Protein AF-T0YGR8-F1 (afdb_monomer_lite)

InterPro domains:
  IPR009553 Protein of unknown function DUF1173 [PF06666] (4-57)

Radius of gyration: 12.21 Å; chains: 1; bounding box: 32×27×26 Å

Structure (mmCIF, N/CA/C/O backbone):
data_AF-T0YGR8-F1
#
_entry.id   AF-T0YGR8-F1
#
loop_
_atom_site.group_PDB
_atom_site.id
_atom_site.type_symbol
_atom_site.label_atom_id
_atom_site.label_alt_id
_atom_site.label_comp_id
_atom_site.label_asym_id
_atom_site.label_entity_id
_atom_site.label_seq_id
_atom_site.pdbx_PDB_ins_code
_atom_site.Cartn_x
_atom_site.Cartn_y
_atom_site.Cartn_z
_atom_site.occupancy
_atom_site.B_iso_or_equiv
_atom_site.auth_seq_id
_atom_site.auth_comp_id
_atom_site.auth_asym_id
_atom_site.auth_atom_id
_atom_site.pdbx_PDB_model_num
ATOM 1 N N . MET A 1 1 ? -8.020 -1.875 -15.946 1.00 76.81 1 MET A N 1
ATOM 2 C CA . MET A 1 1 ? -6.875 -2.663 -15.479 1.00 76.81 1 MET A CA 1
ATOM 3 C C . MET A 1 1 ? -5.653 -1.820 -15.144 1.00 76.81 1 MET A C 1
ATOM 5 O O . MET A 1 1 ? -4.864 -1.473 -16.018 1.00 76.81 1 MET A O 1
ATOM 9 N N . ALA A 1 2 ? -5.492 -1.496 -13.866 1.00 86.00 2 ALA A N 1
ATOM 10 C CA . ALA A 1 2 ? -4.226 -1.071 -13.284 1.00 86.00 2 ALA A CA 1
ATOM 11 C C . ALA A 1 2 ? -3.685 -2.194 -12.389 1.00 86.00 2 ALA A C 1
ATOM 13 O O . ALA A 1 2 ? -4.436 -2.824 -11.645 1.00 86.00 2 ALA A O 1
ATOM 14 N N . GLU A 1 3 ? -2.378 -2.437 -12.457 1.00 93.56 3 GLU A N 1
ATOM 15 C CA . GLU A 1 3 ? -1.698 -3.438 -11.639 1.00 93.56 3 GLU A CA 1
ATOM 16 C C . GLU A 1 3 ? -0.904 -2.779 -10.511 1.00 93.56 3 GLU A C 1
ATOM 18 O O . GLU A 1 3 ? -0.196 -1.783 -10.701 1.00 93.56 3 GLU A O 1
ATOM 23 N N . TYR A 1 4 ? -0.997 -3.369 -9.325 1.00 92.81 4 TYR A N 1
ATOM 24 C CA . TYR A 1 4 ? -0.338 -2.908 -8.116 1.00 92.81 4 TYR A CA 1
ATOM 25 C C . TYR A 1 4 ? 0.492 -4.037 -7.531 1.00 92.81 4 TYR A C 1
ATOM 27 O O . TYR A 1 4 ? -0.010 -5.132 -7.283 1.00 92.81 4 TYR A O 1
ATOM 35 N N . ARG A 1 5 ? 1.762 -3.765 -7.252 1.00 93.00 5 ARG A N 1
ATOM 36 C CA . ARG A 1 5 ? 2.592 -4.646 -6.443 1.00 93.00 5 ARG A CA 1
ATOM 37 C C . ARG A 1 5 ? 2.351 -4.337 -4.971 1.00 93.00 5 ARG A C 1
ATOM 39 O O . ARG A 1 5 ? 2.652 -3.247 -4.493 1.00 93.00 5 ARG A O 1
ATOM 46 N N . VAL A 1 6 ? 1.815 -5.312 -4.254 1.00 89.62 6 VAL A N 1
ATOM 47 C CA . VAL A 1 6 ? 1.542 -5.270 -2.819 1.00 89.62 6 VAL A CA 1
ATOM 48 C C . VAL A 1 6 ? 2.378 -6.362 -2.165 1.00 89.62 6 VAL A C 1
ATOM 50 O O . VAL A 1 6 ? 2.164 -7.552 -2.410 1.00 89.62 6 VAL A O 1
ATOM 53 N N . ASN A 1 7 ? 3.350 -5.972 -1.337 1.00 84.81 7 ASN A N 1
ATOM 54 C CA . ASN A 1 7 ? 4.400 -6.880 -0.865 1.00 84.81 7 ASN A CA 1
ATOM 55 C C . ASN A 1 7 ? 5.087 -7.563 -2.071 1.00 84.81 7 ASN A C 1
ATOM 57 O O . ASN A 1 7 ? 5.617 -6.881 -2.944 1.00 84.81 7 ASN A O 1
ATOM 61 N N . ASN A 1 8 ? 5.014 -8.894 -2.169 1.00 84.94 8 ASN A N 1
ATOM 62 C CA . ASN A 1 8 ? 5.571 -9.683 -3.273 1.00 84.94 8 ASN A CA 1
ATOM 63 C C . ASN A 1 8 ? 4.525 -10.174 -4.290 1.00 84.94 8 ASN A C 1
ATOM 65 O O . ASN A 1 8 ? 4.808 -11.080 -5.071 1.00 84.94 8 ASN A O 1
ATOM 69 N N . ARG A 1 9 ? 3.310 -9.616 -4.287 1.00 89.56 9 ARG A N 1
ATOM 70 C CA . ARG A 1 9 ? 2.226 -10.027 -5.193 1.00 89.56 9 ARG A CA 1
ATOM 71 C C . ARG A 1 9 ? 1.803 -8.879 -6.092 1.00 89.56 9 ARG A C 1
ATOM 73 O O . ARG A 1 9 ? 1.775 -7.740 -5.642 1.00 89.56 9 ARG A O 1
ATOM 80 N N . ILE A 1 10 ? 1.463 -9.188 -7.339 1.00 91.62 10 ILE A N 1
ATOM 81 C CA . ILE A 1 10 ? 0.814 -8.247 -8.254 1.00 91.62 10 ILE A CA 1
ATOM 82 C C . ILE A 1 10 ? -0.687 -8.521 -8.205 1.00 91.62 10 ILE A C 1
ATOM 84 O O . ILE A 1 10 ? -1.113 -9.673 -8.274 1.00 9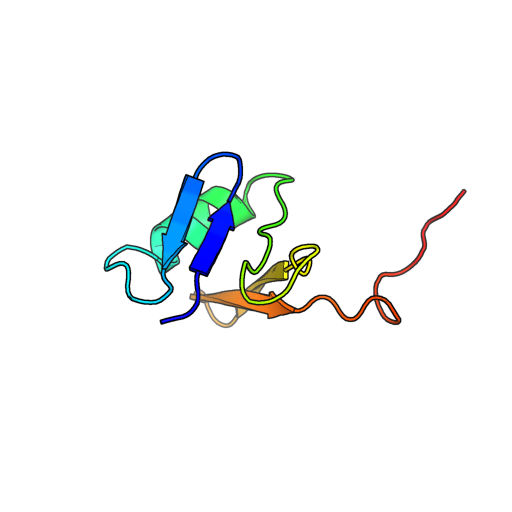1.62 10 ILE A O 1
ATOM 88 N N . VAL A 1 11 ? -1.472 -7.466 -8.024 1.00 91.56 11 VAL A N 1
ATOM 89 C CA . VAL A 1 11 ? -2.935 -7.502 -7.963 1.00 91.56 11 VAL A CA 1
ATOM 90 C C . VAL A 1 11 ? -3.506 -6.437 -8.889 1.00 91.56 11 VAL A C 1
ATOM 92 O O . VAL A 1 11 ? -2.904 -5.379 -9.055 1.00 91.56 11 VAL A O 1
ATOM 95 N N . SER A 1 12 ? -4.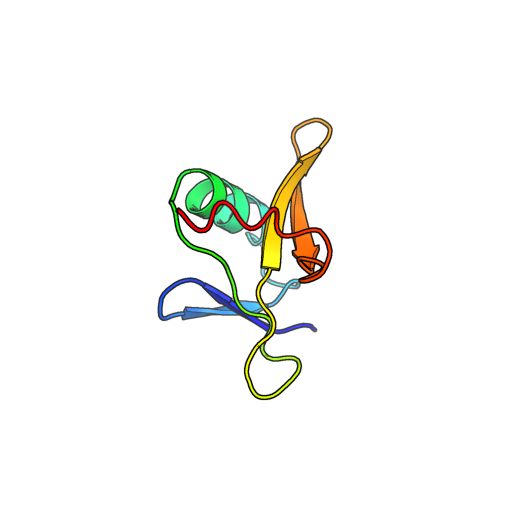669 -6.699 -9.477 1.00 91.75 12 SER A N 1
ATOM 96 C CA . SER A 1 12 ? -5.389 -5.726 -10.303 1.00 91.75 12 SER A CA 1
ATOM 97 C C . SER A 1 12 ? -6.514 -5.059 -9.509 1.00 91.75 12 SER A C 1
ATOM 99 O O . SER A 1 12 ? -7.084 -5.682 -8.612 1.00 91.75 12 SER A O 1
ATOM 101 N N . ASP A 1 13 ? -6.854 -3.817 -9.860 1.00 87.69 13 ASP A N 1
ATOM 102 C CA . ASP A 1 13 ? -8.063 -3.123 -9.386 1.00 87.69 13 ASP A CA 1
ATOM 103 C C . ASP A 1 13 ? -9.371 -3.860 -9.708 1.00 87.69 13 ASP A C 1
ATOM 105 O O . ASP A 1 13 ? -10.365 -3.671 -9.014 1.00 87.69 13 ASP A O 1
ATOM 109 N N . GLU A 1 14 ? -9.371 -4.729 -10.718 1.00 89.81 14 GLU A N 1
ATOM 110 C CA . GLU A 1 14 ? -10.528 -5.541 -11.117 1.00 89.81 14 GLU A CA 1
ATOM 111 C C . GLU A 1 14 ? -10.648 -6.838 -10.299 1.00 89.81 14 GLU A C 1
ATOM 113 O O . GLU A 1 14 ? -11.548 -7.650 -10.517 1.00 89.81 14 GLU A O 1
ATOM 118 N N . TYR A 1 15 ? -9.744 -7.060 -9.339 1.00 87.75 15 TYR A N 1
ATOM 119 C CA . TYR A 1 15 ? -9.809 -8.220 -8.463 1.00 87.75 15 TYR A CA 1
ATOM 120 C C . TYR A 1 15 ? -11.080 -8.164 -7.589 1.00 87.75 15 TYR A C 1
ATOM 122 O O . TYR A 1 15 ? -11.274 -7.184 -6.871 1.00 87.75 15 TYR A O 1
ATOM 130 N N . PRO A 1 16 ? -11.924 -9.216 -7.552 1.00 88.69 16 PRO A N 1
ATOM 131 C CA . PRO A 1 16 ? -13.211 -9.176 -6.843 1.00 88.69 16 PRO A CA 1
ATOM 132 C C . PRO A 1 16 ? -13.115 -8.813 -5.356 1.00 88.69 16 PRO A C 1
ATOM 134 O O . PRO A 1 16 ? -14.038 -8.240 -4.792 1.00 88.69 16 PRO A O 1
ATOM 137 N N . ASN A 1 17 ? -11.980 -9.126 -4.724 1.00 88.88 17 ASN A N 1
ATOM 138 C CA . ASN A 1 17 ? -11.720 -8.851 -3.311 1.00 88.88 17 ASN A CA 1
ATOM 139 C C . ASN A 1 17 ? -10.677 -7.737 -3.117 1.00 88.88 17 ASN A C 1
ATOM 141 O O . ASN A 1 17 ? -9.946 -7.741 -2.122 1.00 88.88 17 ASN A O 1
ATOM 145 N N . PHE A 1 18 ? -10.552 -6.813 -4.077 1.00 89.25 18 PHE A N 1
ATOM 146 C CA . PHE A 1 18 ? -9.550 -5.746 -4.033 1.00 89.25 18 PHE A CA 1
ATOM 147 C C . PHE A 1 18 ? -9.697 -4.884 -2.774 1.00 89.25 18 PHE A C 1
ATOM 149 O O . PHE A 1 18 ? -8.716 -4.665 -2.071 1.00 89.25 18 PHE A O 1
ATOM 156 N N . GLU A 1 19 ? -10.919 -4.489 -2.409 1.00 89.62 19 GLU A N 1
ATOM 157 C CA . GLU A 1 19 ? -11.174 -3.680 -1.209 1.00 89.62 19 GLU A CA 1
ATOM 158 C C . GLU A 1 19 ? -10.797 -4.408 0.095 1.00 89.62 19 GLU A C 1
ATOM 160 O O . GLU A 1 19 ? -10.097 -3.842 0.934 1.00 89.62 19 GLU A O 1
ATOM 165 N N . SER A 1 20 ? -11.169 -5.684 0.257 1.00 90.81 20 SER A N 1
ATOM 166 C CA . S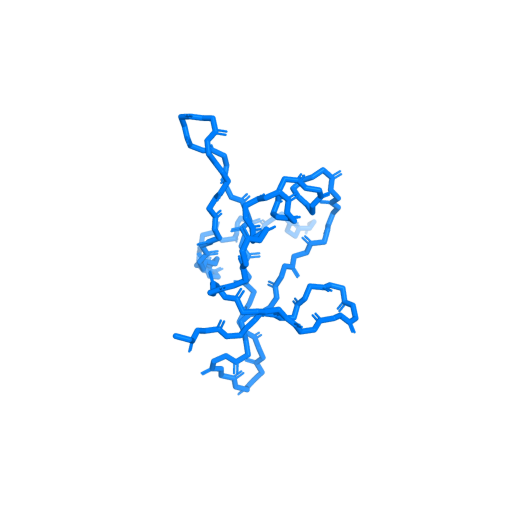ER A 1 20 ? -10.785 -6.484 1.436 1.00 90.81 20 SER A CA 1
ATOM 167 C C . SER A 1 20 ? -9.272 -6.707 1.526 1.00 90.81 20 SER A C 1
ATOM 169 O O . SER A 1 20 ? -8.690 -6.750 2.617 1.00 90.81 20 SER A O 1
ATOM 171 N N . MET A 1 21 ? -8.603 -6.825 0.377 1.00 90.00 21 MET A N 1
ATOM 172 C CA . MET A 1 21 ? -7.147 -6.864 0.329 1.00 90.00 21 MET A CA 1
ATOM 173 C C . MET A 1 21 ? -6.552 -5.516 0.755 1.00 90.00 21 MET A C 1
ATOM 175 O O . MET A 1 21 ? -5.634 -5.499 1.575 1.00 90.00 21 MET A O 1
ATOM 179 N N . LEU A 1 22 ? -7.092 -4.393 0.268 1.00 90.62 22 LEU A N 1
ATOM 180 C CA . LEU A 1 22 ? -6.667 -3.058 0.693 1.00 90.62 22 LEU A CA 1
ATOM 181 C C . LEU A 1 22 ? -6.866 -2.852 2.198 1.00 90.62 22 LEU A C 1
ATOM 183 O O . LEU A 1 22 ? -5.977 -2.305 2.838 1.00 90.62 22 LEU A O 1
ATOM 187 N N . GLU A 1 23 ? -7.963 -3.336 2.786 1.00 92.25 23 GLU A N 1
ATOM 188 C CA . GLU A 1 23 ? -8.166 -3.304 4.240 1.00 92.25 23 GLU A CA 1
ATOM 189 C C . GLU A 1 23 ? -7.059 -4.059 4.989 1.00 92.25 23 GLU A C 1
ATOM 191 O O . GLU A 1 23 ? -6.523 -3.573 5.990 1.00 92.25 23 GLU A O 1
ATOM 196 N N . SER A 1 24 ? -6.712 -5.254 4.507 1.00 90.44 24 SER A N 1
ATOM 197 C CA . SER A 1 24 ? -5.680 -6.090 5.125 1.00 90.44 24 SER A CA 1
ATOM 198 C C . SER A 1 24 ? -4.307 -5.417 5.066 1.00 90.44 24 SER A C 1
ATOM 200 O O . SER A 1 24 ? -3.547 -5.487 6.028 1.00 90.44 24 SER A O 1
ATOM 202 N N . VAL A 1 25 ? -4.008 -4.726 3.963 1.00 90.56 25 VAL A N 1
ATOM 203 C CA . VAL A 1 25 ? -2.747 -3.998 3.746 1.00 90.56 25 VAL A CA 1
ATOM 204 C C . VAL A 1 25 ? -2.737 -2.653 4.470 1.00 90.56 25 VAL A C 1
ATOM 206 O O . VAL A 1 25 ? -1.698 -2.237 4.957 1.00 90.56 25 VAL A O 1
ATOM 209 N N . TYR A 1 26 ? -3.881 -1.982 4.615 1.00 89.88 26 TYR A N 1
ATOM 210 C CA . TYR A 1 26 ? -3.993 -0.720 5.357 1.00 89.88 26 TYR A CA 1
ATOM 211 C C . TYR A 1 26 ? -3.549 -0.866 6.818 1.00 89.88 26 TYR A C 1
ATOM 213 O O . TYR A 1 26 ? -3.069 0.086 7.429 1.00 89.88 26 TYR A O 1
ATOM 221 N N . LYS A 1 27 ? -3.705 -2.068 7.383 1.00 87.06 27 LYS A N 1
ATOM 222 C CA . LYS A 1 27 ? -3.250 -2.416 8.736 1.00 87.06 27 LYS A CA 1
ATOM 223 C C . LYS A 1 27 ? -1.746 -2.726 8.802 1.00 87.06 27 LYS A C 1
ATOM 225 O O . LYS A 1 27 ? -1.225 -2.896 9.901 1.00 87.06 27 LYS A O 1
ATOM 230 N N . THR A 1 28 ? -1.045 -2.810 7.668 1.00 86.00 28 THR A N 1
ATOM 231 C CA . THR A 1 28 ? 0.404 -3.039 7.599 1.00 86.00 28 THR A CA 1
ATOM 232 C C . THR A 1 28 ? 1.153 -1.757 7.231 1.00 86.00 28 THR A C 1
ATOM 234 O O . THR A 1 28 ? 0.584 -0.792 6.730 1.00 86.00 28 THR A O 1
ATOM 237 N N . ALA A 1 29 ? 2.469 -1.741 7.451 1.00 79.38 29 ALA A N 1
ATOM 238 C CA . ALA A 1 29 ? 3.336 -0.648 7.001 1.00 79.38 29 ALA A CA 1
ATOM 239 C C . ALA A 1 29 ? 3.648 -0.704 5.488 1.00 79.38 29 ALA A C 1
ATOM 241 O O . ALA A 1 29 ? 4.496 0.044 5.000 1.00 79.38 29 ALA A O 1
ATOM 242 N N . SER A 1 30 ? 3.009 -1.610 4.740 1.00 83.56 30 SER A N 1
ATOM 243 C CA . SER A 1 30 ? 3.322 -1.851 3.334 1.00 83.56 30 SER A CA 1
ATOM 244 C C . SER A 1 30 ? 2.698 -0.780 2.449 1.00 83.56 30 SER A C 1
ATOM 246 O O . SER A 1 30 ? 1.489 -0.557 2.476 1.00 83.56 30 SER A O 1
ATOM 248 N N . ARG A 1 31 ? 3.521 -0.167 1.599 1.00 88.62 31 ARG A N 1
ATOM 249 C CA . ARG A 1 31 ? 3.061 0.752 0.558 1.00 88.62 31 ARG A CA 1
ATOM 250 C C . ARG A 1 31 ? 2.975 0.014 -0.771 1.00 88.62 31 ARG A C 1
ATOM 252 O O . ARG A 1 31 ? 3.996 -0.494 -1.236 1.00 88.62 31 ARG A O 1
ATOM 259 N N . PRO A 1 32 ? 1.784 -0.096 -1.375 1.00 92.38 32 PRO A N 1
ATOM 260 C CA . PRO A 1 32 ? 1.669 -0.637 -2.716 1.00 92.38 32 PRO A CA 1
ATOM 261 C C . PRO A 1 32 ? 2.463 0.206 -3.719 1.00 92.38 32 PRO A C 1
ATOM 263 O O . PRO A 1 32 ? 2.551 1.426 -3.583 1.00 92.38 32 PRO A O 1
ATOM 266 N N . LEU A 1 33 ? 2.972 -0.433 -4.766 1.00 93.06 33 LEU A N 1
ATOM 267 C CA . LEU A 1 33 ? 3.547 0.241 -5.925 1.00 93.06 33 LEU A CA 1
ATOM 268 C C . LEU A 1 33 ? 2.618 0.069 -7.118 1.00 93.06 33 LEU A C 1
ATOM 270 O O . LEU A 1 33 ? 2.202 -1.043 -7.425 1.00 93.06 33 LEU A O 1
ATOM 274 N N . CYS A 1 34 ? 2.318 1.148 -7.826 1.00 92.75 34 CYS A N 1
ATOM 275 C CA . CYS A 1 34 ? 1.711 1.057 -9.146 1.00 92.75 34 CYS A CA 1
ATOM 276 C C . CYS A 1 34 ? 2.736 0.528 -10.138 1.00 92.75 34 CYS A C 1
ATOM 278 O O . CYS A 1 34 ? 3.793 1.137 -10.295 1.00 92.75 34 CYS A O 1
ATOM 280 N N . MET A 1 35 ? 2.389 -0.524 -10.870 1.00 92.81 35 MET A N 1
ATOM 281 C CA . MET A 1 35 ? 3.207 -1.052 -11.969 1.00 92.81 35 MET A CA 1
ATOM 282 C C . MET A 1 35 ? 2.953 -0.307 -13.290 1.00 92.81 35 MET A C 1
ATOM 284 O O . MET A 1 35 ? 3.367 -0.742 -14.354 1.00 92.81 35 MET A O 1
ATOM 288 N N . CYS A 1 36 ? 2.273 0.839 -13.226 1.00 88.00 36 CYS A N 1
ATOM 289 C CA . CYS A 1 36 ? 1.949 1.678 -14.375 1.00 88.00 36 CYS A CA 1
ATOM 290 C C . CYS A 1 36 ? 3.131 2.507 -14.919 1.00 88.00 36 CYS A C 1
ATOM 292 O O . CYS A 1 36 ? 2.959 3.225 -15.900 1.00 88.00 36 CYS A O 1
ATOM 294 N N . SER A 1 37 ? 4.293 2.471 -14.262 1.00 86.38 37 SER A N 1
ATOM 295 C CA . SER A 1 37 ? 5.523 3.164 -14.661 1.00 86.38 37 SER A CA 1
ATOM 296 C C . SER A 1 37 ? 6.734 2.414 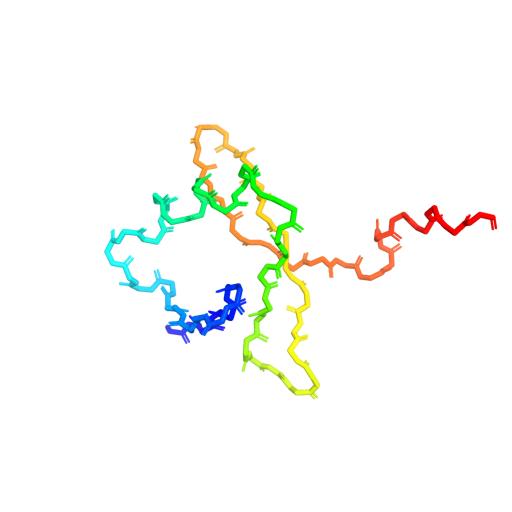-14.105 1.00 86.38 37 SER A C 1
ATOM 298 O O . SER A 1 37 ? 6.593 1.652 -13.147 1.00 86.38 37 SER A O 1
ATOM 300 N N . GLU A 1 38 ? 7.919 2.665 -14.663 1.00 86.12 38 GLU A N 1
ATOM 301 C CA . GLU A 1 38 ? 9.185 2.124 -14.166 1.00 86.12 38 GLU A CA 1
ATOM 302 C C . GLU A 1 38 ? 10.139 3.277 -13.787 1.00 86.12 38 GLU A C 1
ATOM 304 O O . GLU A 1 38 ? 10.436 4.113 -14.642 1.00 86.12 38 GLU A O 1
ATOM 309 N N . PRO A 1 39 ? 10.584 3.389 -12.517 1.00 83.88 39 PRO A N 1
ATOM 310 C CA . PRO A 1 39 ? 10.229 2.544 -11.373 1.00 83.88 39 PRO A CA 1
ATOM 311 C C . PRO A 1 39 ? 8.757 2.701 -10.948 1.00 83.88 39 PRO A C 1
ATOM 313 O O . PRO A 1 39 ? 8.116 3.718 -11.221 1.00 83.88 39 PRO A O 1
ATOM 316 N N . GLY A 1 40 ? 8.224 1.676 -10.274 1.00 88.06 40 GLY A N 1
ATOM 317 C CA . GLY A 1 40 ? 6.839 1.666 -9.802 1.00 88.06 40 GLY A CA 1
ATOM 318 C C . GLY A 1 40 ? 6.533 2.834 -8.861 1.00 88.06 40 GLY A C 1
ATOM 319 O O . GLY A 1 40 ? 7.351 3.197 -8.019 1.00 88.06 40 GLY A O 1
ATOM 320 N N . ILE A 1 41 ? 5.344 3.425 -8.998 1.00 89.75 41 ILE A N 1
ATOM 321 C CA . ILE A 1 41 ? 4.961 4.638 -8.257 1.00 89.75 41 ILE A CA 1
ATOM 322 C C . ILE A 1 41 ? 4.409 4.252 -6.887 1.00 89.75 41 ILE A C 1
ATOM 324 O O . ILE A 1 41 ? 3.443 3.493 -6.815 1.00 89.75 41 ILE A O 1
ATOM 328 N N . GLU A 1 42 ? 4.962 4.812 -5.812 1.00 91.75 42 GLU A N 1
ATOM 329 C CA . GLU A 1 42 ? 4.427 4.625 -4.462 1.00 91.75 42 GLU A CA 1
ATOM 330 C C . GLU A 1 42 ? 2.972 5.099 -4.336 1.00 91.75 42 GLU A C 1
ATOM 332 O O . GLU A 1 42 ? 2.586 6.207 -4.725 1.00 91.75 42 GLU A O 1
ATOM 337 N N . MET A 1 43 ? 2.157 4.235 -3.743 1.00 91.50 43 MET A N 1
ATOM 338 C CA . MET A 1 43 ? 0.749 4.464 -3.475 1.00 91.50 43 MET A CA 1
ATOM 339 C C . MET A 1 43 ? 0.483 4.382 -1.970 1.00 91.50 43 MET A C 1
ATOM 341 O O . MET A 1 43 ? 1.124 3.629 -1.236 1.00 91.50 43 MET A O 1
ATOM 345 N N . GLN A 1 44 ? -0.512 5.132 -1.510 1.00 91.31 44 GLN A N 1
ATOM 346 C CA . GLN A 1 44 ? -1.046 5.069 -0.156 1.00 91.31 44 GLN A CA 1
ATOM 347 C C . GLN A 1 44 ? -2.467 4.514 -0.188 1.00 91.31 44 GLN A C 1
ATOM 349 O O . GLN A 1 44 ? -3.264 4.857 -1.061 1.00 91.31 44 GLN A O 1
ATOM 354 N N . ILE A 1 45 ? -2.800 3.690 0.803 1.00 91.81 45 ILE A N 1
ATOM 355 C CA . ILE A 1 45 ? -4.176 3.265 1.044 1.00 91.81 45 ILE A CA 1
ATOM 356 C C . ILE A 1 45 ? -4.820 4.271 2.000 1.00 91.81 45 ILE A C 1
ATOM 358 O O . ILE A 1 45 ? -4.291 4.546 3.076 1.00 91.81 45 ILE A O 1
ATOM 362 N N . ALA A 1 46 ? -5.952 4.839 1.600 1.00 90.25 46 ALA A N 1
ATOM 363 C CA . ALA A 1 46 ? -6.747 5.759 2.400 1.00 90.25 46 ALA A CA 1
ATOM 364 C C . ALA A 1 46 ? -8.096 5.122 2.739 1.00 90.25 46 ALA A C 1
ATOM 366 O O . ALA A 1 46 ? -8.711 4.475 1.892 1.00 90.25 46 ALA A O 1
ATOM 367 N N . LYS A 1 47 ? -8.577 5.349 3.964 1.00 92.19 47 LYS A N 1
ATOM 368 C CA . LYS A 1 47 ? -9.927 4.969 4.382 1.00 92.19 47 LYS A CA 1
ATOM 369 C C . LYS A 1 47 ? -10.854 6.178 4.271 1.00 92.19 47 LYS A C 1
ATOM 371 O O . LYS A 1 47 ? -10.615 7.189 4.927 1.00 92.19 47 LYS A O 1
ATOM 376 N N . ILE A 1 48 ? -11.895 6.088 3.449 1.00 90.69 48 ILE A N 1
ATOM 377 C CA . ILE A 1 48 ? -12.855 7.172 3.195 1.00 90.69 48 ILE A CA 1
ATOM 378 C C . ILE A 1 48 ? -14.262 6.604 3.337 1.00 90.69 48 ILE A C 1
ATOM 380 O O . ILE A 1 48 ? -14.625 5.679 2.622 1.00 90.69 48 ILE A O 1
ATOM 384 N N . ASN A 1 49 ? -15.054 7.147 4.265 1.00 91.50 49 ASN A N 1
ATOM 385 C CA . ASN A 1 49 ? -16.437 6.715 4.515 1.00 91.50 49 ASN A CA 1
ATOM 386 C C . ASN A 1 49 ? -16.591 5.195 4.716 1.00 91.50 49 ASN A C 1
ATOM 388 O O . ASN A 1 49 ? -17.568 4.603 4.280 1.00 91.50 49 ASN A O 1
ATOM 392 N N . GLY A 1 50 ? -15.611 4.551 5.357 1.00 89.44 50 GLY A N 1
ATOM 393 C CA . GLY A 1 50 ? -15.617 3.101 5.578 1.00 89.44 50 GLY A CA 1
ATOM 394 C C . GLY A 1 50 ? -14.991 2.274 4.453 1.00 89.44 50 GLY A C 1
ATOM 395 O O . GLY A 1 50 ? -14.621 1.137 4.718 1.00 89.44 50 GLY A O 1
ATOM 396 N N . HIS A 1 51 ? -14.768 2.862 3.278 1.00 89.69 51 HIS A N 1
ATOM 397 C CA . HIS A 1 51 ? -14.164 2.202 2.124 1.00 89.69 51 HIS A CA 1
ATOM 398 C C . HIS A 1 51 ? -12.656 2.406 2.060 1.00 89.69 51 HIS A C 1
ATOM 400 O O . HIS A 1 51 ? -12.142 3.465 2.440 1.00 89.69 51 HIS A O 1
ATOM 406 N N . PHE A 1 52 ? -11.945 1.412 1.534 1.00 91.44 52 PHE A N 1
ATOM 407 C CA . PHE A 1 52 ? -10.503 1.490 1.310 1.00 91.44 52 PHE A CA 1
ATOM 408 C C . PHE A 1 52 ? -10.209 1.805 -0.152 1.00 91.44 52 PHE A C 1
ATOM 410 O O . PHE A 1 52 ? -10.622 1.083 -1.054 1.00 91.44 52 PHE A O 1
ATOM 417 N N . VAL A 1 53 ? -9.463 2.883 -0.385 1.00 89.94 53 VAL A N 1
ATOM 418 C CA . VAL A 1 53 ? -9.068 3.327 -1.725 1.00 89.94 53 VAL A CA 1
ATOM 419 C C . VAL A 1 53 ? -7.557 3.468 -1.819 1.00 89.94 53 VAL A C 1
ATOM 421 O O . VAL A 1 53 ? -6.903 3.888 -0.866 1.00 89.94 53 VAL A O 1
ATOM 424 N N . ILE A 1 54 ? -6.996 3.154 -2.982 1.00 89.69 54 ILE A N 1
ATOM 425 C CA . ILE A 1 54 ? -5.576 3.345 -3.279 1.00 89.69 54 ILE A CA 1
ATOM 426 C C . ILE A 1 54 ? -5.380 4.687 -3.998 1.00 89.69 54 ILE A C 1
ATOM 428 O O . ILE A 1 54 ? -6.143 5.035 -4.900 1.00 89.69 54 ILE A O 1
ATOM 432 N N . LYS A 1 55 ? -4.392 5.481 -3.584 1.00 89.56 55 LYS A N 1
ATOM 433 C CA . LYS A 1 55 ? -4.105 6.805 -4.157 1.00 89.56 55 LYS A CA 1
ATOM 434 C C . LYS A 1 55 ? -2.610 6.996 -4.352 1.00 89.56 55 LYS A C 1
ATOM 436 O O . LYS A 1 55 ? -1.819 6.519 -3.543 1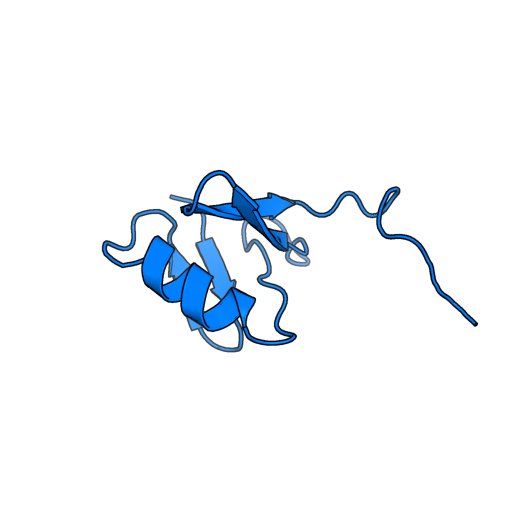.00 89.56 55 LYS A O 1
ATOM 441 N N . ARG A 1 56 ? -2.228 7.732 -5.399 1.00 89.06 56 ARG A N 1
ATOM 442 C CA . ARG A 1 56 ? -0.827 8.119 -5.616 1.00 89.06 56 ARG A CA 1
ATOM 443 C C . ARG A 1 56 ? -0.372 9.019 -4.481 1.00 89.06 56 ARG A C 1
ATOM 445 O O . ARG A 1 56 ? -1.097 9.935 -4.094 1.00 89.06 56 ARG A O 1
ATOM 452 N N . ILE A 1 57 ? 0.819 8.745 -3.962 1.00 83.38 57 ILE A N 1
ATOM 453 C CA . ILE A 1 57 ? 1.494 9.683 -3.077 1.00 83.38 57 ILE A CA 1
ATOM 454 C C . ILE A 1 57 ? 2.090 10.765 -3.969 1.00 83.38 57 ILE A C 1
ATOM 456 O O . ILE A 1 57 ? 2.883 10.473 -4.860 1.00 83.38 57 ILE A O 1
ATOM 460 N N . ASP A 1 58 ? 1.713 12.017 -3.731 1.00 74.38 58 ASP A N 1
ATOM 461 C CA . ASP A 1 58 ? 2.460 13.140 -4.278 1.00 74.38 58 ASP A CA 1
ATOM 462 C C . ASP A 1 58 ? 3.800 13.212 -3.527 1.00 74.38 58 ASP A C 1
ATOM 464 O O . ASP A 1 58 ? 3.794 13.491 -2.322 1.00 74.38 58 ASP A O 1
ATOM 468 N N . PRO A 1 59 ? 4.958 12.990 -4.176 1.00 65.00 59 PRO A N 1
ATOM 469 C CA . PRO A 1 59 ? 6.254 13.045 -3.496 1.00 65.00 59 PRO A CA 1
ATOM 470 C C . PRO A 1 59 ? 6.543 14.437 -2.910 1.00 65.00 59 PRO A C 1
ATOM 472 O O . PRO A 1 59 ? 7.305 14.563 -1.962 1.00 65.00 59 PRO A O 1
ATOM 475 N N . THR A 1 60 ? 5.881 15.482 -3.414 1.00 65.94 60 THR A N 1
ATOM 476 C CA . THR A 1 60 ? 5.941 16.850 -2.876 1.00 65.94 60 THR A CA 1
ATOM 477 C C . THR A 1 60 ? 5.115 17.047 -1.601 1.00 65.94 60 THR A C 1
ATOM 479 O O . THR A 1 60 ? 5.347 18.005 -0.867 1.00 65.94 60 THR A O 1
ATOM 482 N N . LYS A 1 61 ? 4.150 16.160 -1.321 1.00 55.72 61 LYS A N 1
ATOM 483 C CA . LYS A 1 61 ? 3.334 16.153 -0.092 1.00 55.72 61 LYS A CA 1
ATOM 484 C C . LYS A 1 61 ? 3.713 15.039 0.873 1.00 55.72 61 LYS A C 1
ATOM 486 O O . LYS A 1 61 ? 3.209 15.032 1.998 1.00 55.72 61 LYS A O 1
ATOM 491 N N . ALA A 1 62 ? 4.580 14.114 0.462 1.00 55.72 62 ALA A N 1
ATOM 492 C CA . ALA A 1 62 ? 5.277 13.236 1.381 1.00 55.72 62 ALA A CA 1
ATOM 493 C C . ALA A 1 62 ? 6.064 14.144 2.329 1.00 55.72 62 ALA A C 1
ATOM 495 O O . ALA A 1 62 ? 7.116 14.665 1.977 1.00 55.72 62 ALA A O 1
ATOM 496 N N . LYS A 1 63 ? 5.489 14.427 3.503 1.00 47.12 63 LYS A N 1
ATOM 497 C CA . LYS A 1 63 ? 6.153 15.184 4.556 1.00 47.12 63 LYS A CA 1
ATOM 498 C C . LYS A 1 63 ? 7.438 14.431 4.864 1.00 47.12 63 LYS A C 1
ATOM 500 O O . LYS A 1 63 ? 7.418 13.397 5.528 1.00 47.12 63 LYS A O 1
ATOM 505 N N . THR A 1 64 ? 8.527 14.952 4.328 1.00 43.34 64 THR A N 1
ATOM 506 C CA . THR A 1 64 ? 9.886 14.672 4.731 1.00 43.34 64 THR A CA 1
ATOM 507 C C . THR A 1 64 ? 9.979 14.996 6.215 1.00 43.34 64 THR A C 1
ATOM 509 O O . THR A 1 64 ? 10.266 16.118 6.610 1.00 43.34 64 THR A O 1
ATOM 512 N N . ILE A 1 65 ? 9.671 14.013 7.052 1.00 49.88 65 ILE A N 1
ATOM 513 C CA . ILE A 1 65 ? 10.364 13.843 8.322 1.00 49.88 65 ILE A CA 1
ATOM 514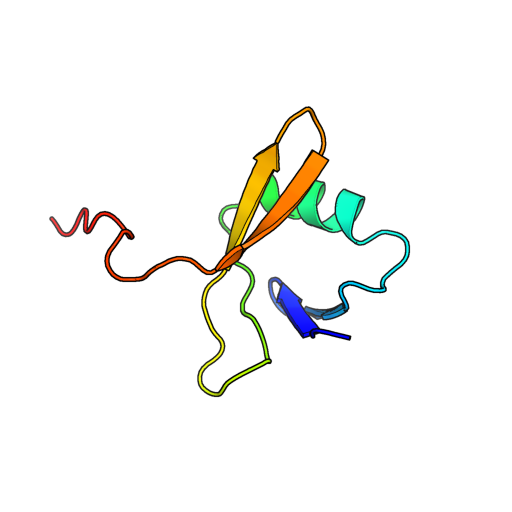 C C . ILE A 1 65 ? 11.650 13.095 7.954 1.00 49.88 65 ILE A C 1
ATOM 516 O O . ILE A 1 65 ? 11.767 11.892 8.165 1.00 49.88 65 ILE A O 1
ATOM 520 N N . LEU A 1 66 ? 12.566 13.796 7.272 1.00 38.47 66 LEU A N 1
ATOM 521 C CA . LEU A 1 66 ? 13.984 13.483 7.429 1.00 38.47 66 LEU A CA 1
ATOM 522 C C . LEU A 1 66 ? 14.401 14.079 8.788 1.00 38.47 66 LEU A C 1
ATOM 524 O O . LEU A 1 66 ? 13.878 15.141 9.139 1.00 38.47 66 LEU A O 1
ATOM 528 N N . PRO A 1 67 ? 15.270 13.388 9.543 1.00 48.28 67 PRO A N 1
ATOM 529 C CA . PRO A 1 67 ? 15.818 13.874 10.808 1.00 48.28 67 PRO A CA 1
ATOM 530 C C . PRO A 1 67 ? 16.620 15.171 10.654 1.00 48.28 67 PRO A C 1
ATOM 532 O O . PRO A 1 67 ? 17.163 15.412 9.549 1.00 48.28 67 PRO A O 1
#

pLDDT: mean 83.99, std 13.41, range [38.47, 93.56]

Secondary structure (DSSP, 8-state):
--EEEETTEEEETT-TTHHHHHHHHHTSSPPPEETTSSSPEEEEEEEETTEEEEEE--TTTS-----

Foldseek 3Di:
DWWKCWPNDIDDPPPPCVFVVLVVSLPDPTWIFTPPDVVTFTWDWDQDPNTTDIGGDPPVPPPPPPD

Organism: NCBI:txid410659

Sequence (67 aa):
MAEYRVNNRIVSDEYPNFESMLESVYKTASRPLCMCSEPGIEMQIAKINGHFVIKRIDPTKAKTILP